Protein AF-A0A3M1G678-F1 (afdb_monomer)

Mean predicted aligned error: 13.83 Å

Structure (mmCIF, N/CA/C/O backbone):
data_AF-A0A3M1G678-F1
#
_entry.id   AF-A0A3M1G678-F1
#
loop_
_atom_site.group_PDB
_atom_site.id
_atom_site.type_symbol
_atom_site.label_atom_id
_atom_site.label_alt_id
_atom_site.label_comp_id
_atom_site.label_asym_id
_atom_site.label_entity_id
_atom_site.label_seq_id
_atom_site.pdbx_PDB_ins_code
_atom_site.Cartn_x
_atom_site.Cartn_y
_atom_site.Cartn_z
_atom_site.occupancy
_atom_site.B_iso_or_equiv
_atom_site.auth_seq_id
_atom_site.auth_comp_id
_atom_site.auth_asym_id
_atom_site.auth_atom_id
_atom_site.pdbx_PDB_model_num
ATOM 1 N N . MET A 1 1 ? 36.963 3.137 -48.731 1.00 57.38 1 MET A N 1
ATOM 2 C CA . MET A 1 1 ? 36.178 2.078 -48.042 1.00 57.38 1 MET A CA 1
ATOM 3 C C . MET A 1 1 ? 35.827 2.382 -46.577 1.00 57.38 1 MET A C 1
ATOM 5 O O . MET A 1 1 ? 34.829 1.850 -46.114 1.00 57.38 1 MET A O 1
ATOM 9 N N . ARG A 1 2 ? 36.553 3.258 -45.856 1.00 65.69 2 ARG A N 1
ATOM 10 C CA . ARG A 1 2 ? 36.304 3.566 -44.427 1.00 65.69 2 ARG A CA 1
ATOM 11 C C . ARG A 1 2 ? 34.932 4.198 -44.124 1.00 65.69 2 ARG A C 1
ATOM 13 O O . ARG A 1 2 ? 34.313 3.831 -43.139 1.00 65.69 2 ARG A O 1
ATOM 20 N N . PHE A 1 3 ? 34.411 5.043 -45.016 1.00 74.75 3 PHE A N 1
ATOM 21 C CA . PHE A 1 3 ? 33.125 5.737 -44.823 1.00 74.75 3 PHE A CA 1
ATOM 22 C C . PHE A 1 3 ? 31.910 4.799 -44.727 1.00 74.75 3 PHE A C 1
ATOM 24 O O . PHE A 1 3 ? 30.991 5.052 -43.955 1.00 74.75 3 PHE A O 1
ATOM 31 N N . LYS A 1 4 ? 31.919 3.687 -45.477 1.00 82.44 4 LYS A N 1
ATOM 32 C CA . LYS A 1 4 ? 30.836 2.690 -45.439 1.00 82.44 4 LYS A CA 1
ATOM 33 C C . LYS A 1 4 ? 30.802 1.953 -44.098 1.00 82.44 4 LYS A C 1
ATOM 35 O O . LYS A 1 4 ? 29.728 1.685 -43.579 1.00 82.44 4 LYS A O 1
ATOM 40 N N . VAL A 1 5 ? 31.976 1.685 -43.523 1.00 84.00 5 VAL A N 1
ATOM 41 C CA . VAL A 1 5 ? 32.113 1.051 -42.203 1.00 84.00 5 VAL A CA 1
ATOM 42 C C . VAL A 1 5 ? 31.650 2.002 -41.100 1.00 84.00 5 VAL A C 1
ATOM 44 O O . VAL A 1 5 ? 30.901 1.592 -40.220 1.00 84.00 5 VAL A O 1
ATOM 47 N N . THR A 1 6 ? 32.020 3.285 -41.177 1.00 87.50 6 THR A N 1
ATOM 48 C CA . THR A 1 6 ? 31.560 4.299 -40.217 1.00 87.50 6 THR A CA 1
ATOM 49 C C . THR A 1 6 ? 30.045 4.491 -40.280 1.00 87.50 6 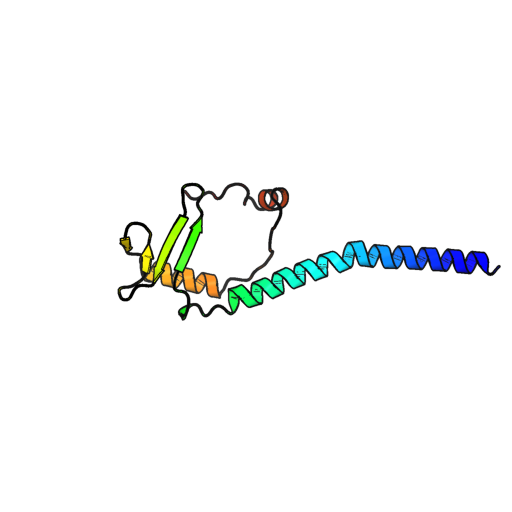THR A C 1
ATOM 51 O O . THR A 1 6 ? 29.402 4.524 -39.237 1.00 87.50 6 THR A O 1
ATOM 54 N N . ALA A 1 7 ? 29.458 4.546 -41.481 1.00 89.94 7 ALA A N 1
ATOM 55 C CA . ALA A 1 7 ? 28.009 4.654 -41.656 1.00 89.94 7 ALA A CA 1
ATOM 56 C C . ALA A 1 7 ? 27.260 3.422 -41.117 1.00 89.94 7 ALA A C 1
ATOM 58 O O . ALA A 1 7 ? 26.235 3.567 -40.453 1.00 89.94 7 ALA A O 1
ATOM 59 N N . LEU A 1 8 ? 27.797 2.217 -41.344 1.00 91.44 8 LEU A N 1
ATOM 60 C CA . LEU A 1 8 ? 27.232 0.977 -40.811 1.00 91.44 8 LEU A CA 1
ATOM 61 C C . LEU A 1 8 ? 27.262 0.958 -39.274 1.00 91.44 8 LEU A C 1
ATOM 63 O O . LEU A 1 8 ? 26.261 0.627 -38.646 1.00 91.44 8 LEU A O 1
ATOM 67 N N . LEU A 1 9 ? 28.379 1.365 -38.664 1.00 88.94 9 LEU A N 1
ATOM 68 C CA . LEU A 1 9 ? 28.509 1.450 -37.205 1.00 88.94 9 LEU A CA 1
ATOM 69 C C . LEU A 1 9 ? 27.542 2.466 -36.591 1.00 88.94 9 LEU A C 1
ATOM 71 O O . LEU A 1 9 ? 26.936 2.184 -35.561 1.00 88.94 9 LEU A O 1
ATOM 75 N N . LEU A 1 10 ? 27.361 3.620 -37.236 1.00 90.50 10 LEU A N 1
ATOM 76 C CA . LEU A 1 10 ? 26.429 4.652 -36.780 1.00 90.50 10 LEU A CA 1
ATOM 77 C C . LEU A 1 10 ? 24.981 4.140 -36.801 1.00 90.50 10 LEU A C 1
ATOM 79 O O . LEU A 1 10 ? 24.220 4.372 -35.863 1.00 90.50 10 LEU A O 1
ATOM 83 N N . LEU A 1 11 ? 24.622 3.374 -37.832 1.00 91.94 11 LEU A N 1
ATOM 84 C CA . LEU A 1 11 ? 23.301 2.767 -37.961 1.00 91.94 11 LEU A CA 1
ATOM 85 C C . LEU A 1 11 ? 23.061 1.681 -36.899 1.00 91.94 11 LEU A C 1
ATOM 87 O O . LEU A 1 11 ? 21.998 1.649 -36.282 1.00 91.94 11 LEU A O 1
ATOM 91 N N . VAL A 1 12 ? 24.064 0.845 -36.612 1.00 92.69 12 VAL A N 1
ATOM 92 C CA . VAL A 1 12 ? 23.994 -0.148 -35.524 1.00 92.69 12 VAL A CA 1
ATOM 93 C C . VAL A 1 12 ? 23.871 0.530 -34.156 1.00 92.69 12 VAL A C 1
ATOM 95 O O . VAL A 1 12 ? 23.067 0.090 -33.333 1.00 92.69 12 VAL A O 1
ATOM 98 N N . ALA A 1 13 ? 24.607 1.620 -33.920 1.00 90.62 13 ALA A N 1
ATOM 99 C CA . ALA A 1 13 ? 24.534 2.392 -32.679 1.00 90.62 13 ALA A CA 1
ATOM 100 C C . ALA A 1 13 ? 23.153 3.044 -32.480 1.00 90.62 13 ALA A C 1
ATOM 102 O O . ALA A 1 13 ? 22.606 3.014 -31.379 1.00 90.62 13 ALA A O 1
ATOM 103 N N . LEU A 1 14 ? 22.551 3.576 -33.548 1.00 91.94 14 LEU A N 1
ATOM 104 C CA . LEU A 1 14 ? 21.196 4.133 -33.508 1.00 91.94 14 LEU A CA 1
ATOM 105 C C . LEU A 1 14 ? 20.134 3.059 -33.254 1.00 91.94 14 LEU A C 1
ATOM 107 O O . LEU A 1 14 ? 19.232 3.279 -32.450 1.00 91.94 14 LEU A O 1
ATOM 111 N N . LEU A 1 15 ? 20.249 1.887 -33.885 1.00 89.81 15 LEU A N 1
ATOM 112 C CA . LEU A 1 15 ? 19.317 0.777 -33.665 1.00 89.81 15 LEU A CA 1
ATOM 113 C C . LEU A 1 15 ? 19.404 0.232 -32.236 1.00 89.81 15 LEU A C 1
ATOM 115 O O . LEU A 1 15 ? 18.379 0.037 -31.587 1.00 89.81 15 LEU A O 1
ATOM 119 N N . THR A 1 16 ? 20.615 0.025 -31.716 1.00 85.06 16 THR A N 1
ATOM 120 C CA . THR A 1 16 ? 20.811 -0.455 -30.338 1.00 85.06 16 THR A CA 1
ATOM 121 C C . THR A 1 16 ? 20.391 0.584 -29.301 1.00 85.06 16 THR A C 1
ATOM 123 O O . THR A 1 16 ? 19.689 0.239 -28.351 1.00 85.06 16 THR A O 1
ATOM 126 N N . GLY A 1 17 ? 20.734 1.859 -29.506 1.00 85.44 17 GLY A N 1
ATOM 127 C CA . GLY A 1 17 ? 20.282 2.959 -28.653 1.00 85.44 17 GLY A CA 1
ATOM 128 C C . GLY A 1 17 ? 18.761 3.133 -28.670 1.00 85.44 17 GLY A C 1
ATOM 129 O O . GLY A 1 17 ? 18.145 3.282 -27.615 1.00 85.44 17 GLY A O 1
ATOM 130 N N . GLY A 1 18 ? 18.142 3.037 -29.850 1.00 84.94 18 GLY A N 1
ATOM 131 C CA . GLY A 1 18 ? 16.691 3.092 -30.019 1.00 84.94 18 GLY A CA 1
ATOM 132 C C . GLY A 1 18 ? 15.981 1.942 -29.306 1.00 84.94 18 GLY A C 1
ATOM 133 O O . GLY A 1 18 ? 15.067 2.182 -28.520 1.00 84.94 18 GLY A O 1
ATOM 134 N N . LEU A 1 19 ? 16.437 0.701 -29.499 1.00 84.88 19 LEU A N 1
ATOM 135 C CA . LEU A 1 19 ? 15.879 -0.464 -28.804 1.00 84.88 19 LEU A CA 1
ATOM 136 C C . LEU A 1 19 ? 16.019 -0.345 -27.281 1.00 84.88 19 LEU A C 1
ATOM 138 O O . LEU A 1 19 ? 15.060 -0.602 -26.553 1.00 84.88 19 LEU A O 1
ATOM 142 N N . TYR A 1 20 ? 17.176 0.102 -26.791 1.00 82.25 20 TYR A N 1
ATOM 143 C CA . TYR A 1 20 ? 17.393 0.325 -25.363 1.00 82.25 20 TYR A CA 1
ATOM 144 C C . TYR A 1 20 ? 16.423 1.370 -24.792 1.00 82.25 20 TYR A C 1
ATOM 146 O O . TYR A 1 20 ? 15.794 1.147 -23.753 1.00 82.25 20 TYR A O 1
ATOM 154 N N . PHE A 1 21 ? 16.258 2.498 -25.485 1.00 81.44 21 PHE A N 1
ATOM 155 C CA . PHE A 1 21 ? 15.415 3.588 -25.011 1.00 81.44 21 PHE A CA 1
ATOM 156 C C . PHE A 1 21 ? 13.921 3.239 -25.046 1.00 81.44 21 PHE A C 1
ATOM 158 O O . PHE A 1 21 ? 13.214 3.522 -24.081 1.00 81.44 21 PHE A O 1
ATOM 165 N N . PHE A 1 22 ? 13.443 2.600 -26.118 1.00 76.69 22 PHE A N 1
ATOM 166 C CA . PHE A 1 22 ? 12.019 2.293 -26.283 1.00 76.69 22 PHE A CA 1
ATOM 167 C C . PHE A 1 22 ? 11.552 1.061 -25.503 1.00 76.69 22 PHE A C 1
ATOM 169 O O . PHE A 1 22 ? 10.408 1.047 -25.060 1.00 76.69 22 PHE A O 1
ATOM 176 N N . TYR A 1 23 ? 12.399 0.044 -25.309 1.00 73.69 23 TYR A N 1
ATOM 177 C CA . TYR A 1 23 ? 11.972 -1.208 -24.666 1.00 73.69 23 TYR A CA 1
ATOM 178 C C . TYR A 1 23 ? 12.509 -1.387 -23.245 1.00 73.69 23 TYR A C 1
ATOM 180 O O . TYR A 1 23 ? 11.776 -1.834 -22.363 1.00 73.69 23 TYR A O 1
ATOM 188 N N . ILE A 1 24 ? 13.771 -1.036 -22.983 1.00 70.81 24 ILE A N 1
ATOM 189 C CA . ILE A 1 24 ? 14.405 -1.345 -21.692 1.00 70.81 24 ILE A CA 1
ATOM 190 C C . ILE A 1 24 ? 14.083 -0.267 -20.652 1.00 70.81 24 ILE A C 1
ATOM 192 O O . ILE A 1 24 ? 13.628 -0.602 -19.555 1.00 70.81 24 ILE A O 1
ATOM 196 N N . LYS A 1 25 ? 14.248 1.017 -20.998 1.00 72.75 25 LYS A N 1
ATOM 197 C CA . LYS A 1 25 ? 14.007 2.148 -20.084 1.00 72.75 25 LYS A CA 1
ATOM 198 C C . LYS A 1 25 ? 12.604 2.158 -19.437 1.00 72.75 25 LYS A C 1
ATOM 200 O O . LYS A 1 25 ? 12.557 2.233 -18.207 1.00 72.75 25 LYS A O 1
ATOM 205 N N . PRO A 1 26 ? 11.479 2.027 -20.176 1.00 62.22 26 PRO A N 1
ATOM 206 C CA . PRO A 1 26 ? 10.152 2.054 -19.551 1.00 62.22 26 PRO A CA 1
ATOM 207 C C . PRO A 1 26 ? 9.924 0.880 -18.587 1.00 62.22 26 PRO A C 1
ATOM 209 O O . PRO A 1 26 ? 9.313 1.064 -17.535 1.00 62.22 26 PRO A O 1
ATOM 212 N N . SER A 1 27 ? 10.488 -0.301 -18.872 1.00 62.59 27 SER A N 1
ATOM 213 C CA . SER A 1 27 ? 10.376 -1.464 -17.978 1.00 62.59 27 SER A CA 1
ATOM 214 C C . SER A 1 27 ? 11.129 -1.279 -16.652 1.00 62.59 27 SER A C 1
ATOM 216 O O . SER A 1 27 ? 10.708 -1.794 -15.616 1.00 62.59 27 SER A O 1
ATOM 218 N N . ILE A 1 28 ? 12.241 -0.532 -16.664 1.00 68.25 28 ILE A N 1
ATOM 219 C CA . ILE A 1 28 ? 13.036 -0.241 -15.464 1.00 68.25 28 ILE A CA 1
ATOM 220 C C . ILE A 1 28 ? 12.325 0.797 -14.597 1.00 68.25 28 ILE A C 1
ATOM 222 O O . ILE A 1 28 ? 12.292 0.646 -13.378 1.00 68.25 28 ILE A O 1
ATOM 226 N N . GLU A 1 29 ? 11.736 1.830 -15.200 1.00 67.06 29 GLU A N 1
ATOM 227 C CA . GLU A 1 29 ? 10.964 2.838 -14.464 1.00 67.06 29 GLU A CA 1
ATOM 228 C C . GLU A 1 29 ? 9.708 2.239 -13.820 1.00 67.06 29 GLU A C 1
ATOM 230 O O . GLU A 1 29 ? 9.408 2.549 -12.668 1.00 67.06 29 GLU A O 1
ATOM 235 N N . GLU A 1 30 ? 9.005 1.335 -14.510 1.00 66.00 30 GLU A N 1
ATOM 236 C CA . GLU A 1 30 ? 7.857 0.625 -13.937 1.00 66.00 30 GLU A CA 1
ATOM 237 C C . GLU A 1 30 ? 8.276 -0.258 -12.753 1.00 66.00 30 GLU A C 1
ATOM 239 O O . GLU A 1 30 ? 7.678 -0.161 -11.681 1.00 66.00 30 GLU A O 1
ATOM 244 N N . LYS A 1 31 ? 9.365 -1.029 -12.892 1.00 67.31 31 LYS A N 1
ATOM 245 C CA . LYS A 1 31 ? 9.930 -1.823 -11.788 1.00 67.31 31 LYS A CA 1
ATOM 246 C C . LYS A 1 31 ? 10.358 -0.956 -10.608 1.00 67.31 31 LYS A C 1
ATOM 248 O O . LYS A 1 31 ? 10.050 -1.306 -9.476 1.00 67.31 31 LYS A O 1
ATOM 253 N N . ARG A 1 32 ? 11.005 0.188 -10.854 1.00 70.81 32 ARG A N 1
ATOM 254 C CA . ARG A 1 32 ? 11.393 1.132 -9.793 1.00 70.81 32 ARG A CA 1
ATOM 255 C C . ARG A 1 32 ? 10.182 1.716 -9.077 1.00 70.81 32 ARG A C 1
ATOM 257 O O . ARG A 1 32 ? 10.187 1.753 -7.855 1.00 70.81 32 ARG A O 1
ATOM 264 N N . ARG A 1 33 ? 9.128 2.115 -9.800 1.00 68.00 33 ARG A N 1
ATOM 265 C CA . ARG A 1 33 ? 7.889 2.617 -9.179 1.00 68.00 33 ARG A CA 1
ATOM 266 C C . ARG A 1 33 ? 7.196 1.552 -8.338 1.00 68.00 33 ARG A C 1
ATOM 268 O O . ARG A 1 33 ? 6.723 1.861 -7.248 1.00 68.00 33 ARG A O 1
ATOM 275 N N .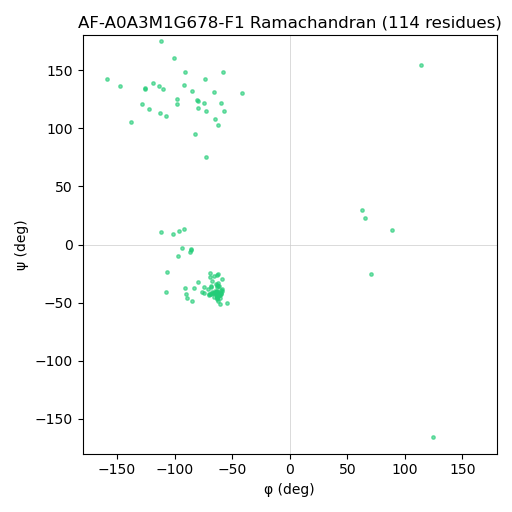 VAL A 1 34 ? 7.145 0.314 -8.830 1.00 66.62 34 VAL A N 1
ATOM 276 C CA . VAL A 1 34 ? 6.604 -0.819 -8.071 1.00 66.62 34 VAL A CA 1
ATOM 277 C C . VAL A 1 34 ? 7.451 -1.066 -6.827 1.00 66.62 34 VAL A C 1
ATOM 279 O O . VAL A 1 34 ? 6.893 -1.134 -5.744 1.00 66.62 34 VAL A O 1
ATOM 282 N N . GLU A 1 35 ? 8.777 -1.100 -6.945 1.00 69.50 35 GLU A N 1
ATOM 283 C CA . GLU A 1 35 ? 9.688 -1.359 -5.827 1.00 69.50 35 GLU A CA 1
ATOM 284 C C . GLU A 1 35 ? 9.677 -0.232 -4.776 1.00 69.50 35 GLU A C 1
ATOM 286 O O . GLU A 1 35 ? 9.657 -0.496 -3.575 1.00 69.50 35 GLU A O 1
ATOM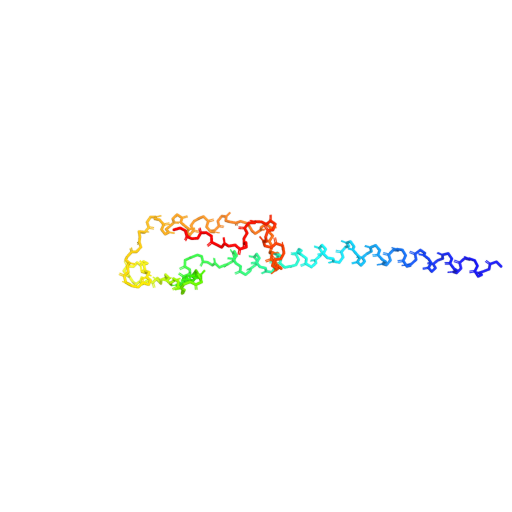 291 N N . GLU A 1 36 ? 9.654 1.036 -5.194 1.00 67.25 36 GLU A N 1
ATOM 292 C CA . GLU A 1 36 ? 9.528 2.188 -4.293 1.00 67.25 36 GLU A CA 1
ATOM 293 C C . GLU A 1 36 ? 8.189 2.185 -3.557 1.00 67.25 36 GLU A C 1
ATOM 295 O O . GLU A 1 36 ? 8.137 2.436 -2.351 1.00 67.25 36 GLU A O 1
ATOM 300 N N . PHE A 1 37 ? 7.097 1.880 -4.259 1.00 63.97 37 PHE A N 1
ATOM 301 C CA . PHE A 1 37 ? 5.783 1.797 -3.636 1.00 63.97 37 PHE A CA 1
ATOM 302 C C . PHE A 1 37 ? 5.670 0.561 -2.740 1.00 63.97 37 PHE A C 1
ATOM 304 O O . PHE A 1 37 ? 5.122 0.657 -1.648 1.00 63.97 37 PHE A O 1
ATOM 311 N N . GLU A 1 38 ? 6.245 -0.574 -3.136 1.00 65.12 38 GLU A N 1
ATOM 312 C CA . GLU A 1 38 ? 6.277 -1.799 -2.340 1.00 65.12 38 GLU A 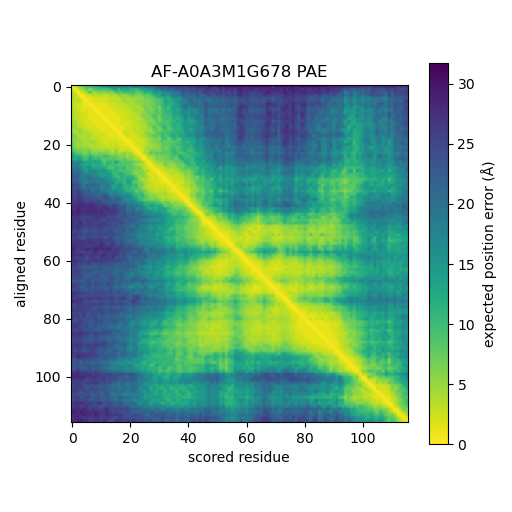CA 1
ATOM 313 C C . GLU A 1 38 ? 7.044 -1.570 -1.028 1.00 65.12 38 GLU A C 1
ATOM 315 O O . GLU A 1 38 ? 6.542 -1.881 0.054 1.00 65.12 38 GLU A O 1
ATOM 320 N N . LYS A 1 39 ? 8.202 -0.896 -1.099 1.00 64.69 39 LYS A N 1
ATOM 321 C CA . LYS A 1 39 ? 8.986 -0.480 0.074 1.00 64.69 39 LYS A CA 1
ATOM 322 C C . LYS A 1 39 ? 8.230 0.481 0.991 1.00 64.69 39 LYS A C 1
ATOM 324 O O . LYS A 1 39 ? 8.424 0.405 2.201 1.00 64.69 39 LYS A O 1
ATOM 329 N N . ARG A 1 40 ? 7.401 1.384 0.455 1.00 62.19 40 ARG A N 1
ATOM 330 C CA . ARG A 1 40 ? 6.635 2.366 1.251 1.00 62.19 40 ARG A CA 1
ATOM 331 C C . ARG A 1 40 ? 5.337 1.800 1.826 1.00 62.19 40 ARG A C 1
ATOM 333 O O . ARG A 1 40 ? 4.978 2.159 2.940 1.00 62.19 40 ARG A O 1
ATOM 340 N N . PHE A 1 41 ? 4.636 0.948 1.083 1.00 61.03 41 PHE A N 1
ATOM 341 C CA . PHE A 1 41 ? 3.299 0.466 1.436 1.00 61.03 41 PHE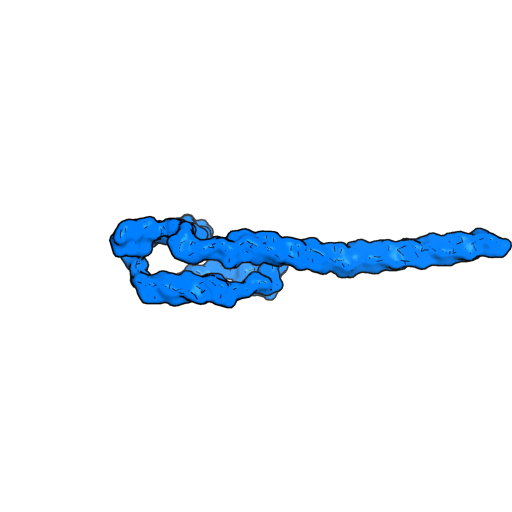 A CA 1
ATOM 342 C C . PHE A 1 41 ? 3.335 -0.827 2.263 1.00 61.03 41 PHE A C 1
ATOM 344 O O . PHE A 1 41 ? 2.558 -0.950 3.202 1.00 61.03 41 PHE A O 1
ATOM 351 N N . PHE A 1 42 ? 4.258 -1.762 1.988 1.00 58.00 42 PHE A N 1
ATOM 352 C CA . PHE A 1 42 ? 4.302 -3.065 2.682 1.00 58.00 42 PHE A CA 1
ATOM 353 C C . PHE A 1 42 ? 5.290 -3.144 3.849 1.00 58.00 42 PHE A C 1
ATOM 355 O O . PHE A 1 42 ? 5.244 -4.103 4.613 1.00 58.00 42 PHE A O 1
ATOM 362 N N . ARG A 1 43 ? 6.160 -2.140 4.037 1.00 55.81 43 ARG A N 1
ATOM 363 C CA . ARG A 1 43 ? 6.898 -1.961 5.306 1.00 55.81 43 ARG A CA 1
ATOM 364 C C . ARG A 1 43 ? 6.119 -1.161 6.347 1.00 55.81 43 ARG A C 1
ATOM 366 O O . ARG A 1 43 ? 6.618 -0.994 7.456 1.00 55.81 43 ARG A O 1
ATOM 373 N N . ALA A 1 44 ? 4.943 -0.635 6.001 1.00 58.34 44 ALA A N 1
ATOM 374 C CA . ALA A 1 44 ? 4.075 -0.021 6.989 1.00 58.34 44 ALA A CA 1
ATOM 375 C C . ALA A 1 44 ? 3.627 -1.119 7.958 1.00 58.34 44 ALA A C 1
ATOM 377 O O . ALA A 1 44 ? 2.864 -2.011 7.586 1.00 58.34 44 ALA A O 1
ATOM 378 N N . ASP A 1 45 ? 4.156 -1.072 9.178 1.00 63.69 45 ASP A N 1
ATOM 379 C CA . ASP A 1 45 ? 3.711 -1.932 10.260 1.00 63.69 45 ASP A CA 1
ATOM 380 C C . ASP A 1 45 ? 2.211 -1.699 10.452 1.00 63.69 45 ASP A C 1
ATOM 382 O O . ASP A 1 45 ? 1.767 -0.589 10.761 1.00 63.69 45 ASP A O 1
ATOM 386 N N . ILE A 1 46 ? 1.420 -2.734 10.187 1.00 65.12 46 ILE A N 1
ATOM 387 C CA . ILE A 1 46 ? -0.039 -2.673 10.252 1.00 65.12 46 ILE A CA 1
ATOM 388 C C . ILE A 1 46 ? -0.500 -2.281 11.651 1.00 65.12 46 ILE A C 1
ATOM 390 O O . ILE A 1 46 ? -1.521 -1.602 11.796 1.00 65.12 46 ILE A O 1
ATOM 394 N N . ASP A 1 47 ? 0.277 -2.643 12.669 1.00 68.25 47 ASP A N 1
ATOM 395 C CA . ASP A 1 47 ? -0.004 -2.280 14.050 1.00 68.25 47 ASP A CA 1
ATOM 396 C C . ASP A 1 47 ? 0.184 -0.774 14.302 1.00 68.25 47 ASP A C 1
ATOM 398 O O . ASP A 1 47 ? -0.496 -0.203 15.166 1.00 68.25 47 ASP A O 1
ATOM 402 N N . GLY A 1 48 ? 1.010 -0.114 13.482 1.00 70.94 48 GLY A N 1
ATOM 403 C CA . GLY A 1 48 ? 1.267 1.326 13.482 1.00 70.94 48 GLY A CA 1
ATOM 404 C C . GLY A 1 48 ? 0.280 2.166 12.665 1.00 70.94 48 GLY A C 1
ATOM 405 O O . GLY A 1 48 ? 0.378 3.394 12.682 1.00 70.94 48 GLY A O 1
ATOM 406 N N . ILE A 1 49 ? -0.685 1.561 11.961 1.00 76.12 49 ILE A N 1
ATOM 407 C CA . ILE A 1 49 ? -1.674 2.339 11.205 1.00 76.12 49 ILE A CA 1
ATOM 408 C C . ILE A 1 49 ? -2.688 2.967 12.170 1.00 76.12 49 ILE A C 1
ATOM 410 O O . ILE A 1 49 ? -3.376 2.270 12.918 1.00 76.12 49 ILE A O 1
ATOM 414 N N . LEU A 1 50 ? -2.786 4.299 12.140 1.00 81.75 50 LEU A N 1
ATOM 415 C CA . LEU A 1 50 ? -3.676 5.084 13.008 1.00 81.75 50 LEU A CA 1
ATOM 416 C C . LEU A 1 50 ? -4.898 5.654 12.277 1.00 81.75 50 LEU A C 1
ATOM 418 O O . LEU A 1 50 ? -5.912 5.935 12.915 1.00 81.75 50 LEU A O 1
ATOM 422 N N . LEU A 1 51 ? -4.811 5.831 10.957 1.00 82.12 51 LEU A N 1
ATOM 423 C CA . LEU A 1 51 ? -5.835 6.492 10.152 1.00 82.12 51 LEU A CA 1
ATOM 424 C C . LEU A 1 51 ? -5.900 5.895 8.742 1.00 82.12 51 LEU A C 1
ATOM 426 O O . LEU A 1 51 ? -4.876 5.730 8.081 1.00 82.12 51 LEU A O 1
ATOM 430 N N . PHE A 1 52 ? -7.120 5.676 8.258 1.00 81.19 52 PHE A N 1
ATOM 431 C CA . PHE A 1 52 ? -7.424 5.420 6.854 1.00 81.19 52 PHE A CA 1
ATOM 432 C C . PHE A 1 52 ? -8.335 6.508 6.315 1.00 81.19 52 PHE A C 1
ATOM 434 O O . PHE A 1 52 ? -9.289 6.896 6.982 1.00 81.19 52 PHE A O 1
ATOM 441 N N . LYS A 1 53 ? -8.078 6.954 5.087 1.00 81.56 53 LYS A N 1
ATOM 442 C CA . LYS A 1 53 ? -8.933 7.904 4.379 1.00 81.56 53 LYS A CA 1
ATOM 443 C C . LYS A 1 53 ? -9.262 7.356 3.000 1.00 81.56 53 LYS A C 1
ATOM 445 O O . LYS A 1 53 ? -8.364 7.087 2.208 1.00 81.56 53 LYS A O 1
ATOM 450 N N . VAL A 1 54 ? -10.548 7.178 2.727 1.00 79.31 54 VAL A N 1
ATOM 451 C CA . VAL A 1 54 ? -11.066 6.716 1.439 1.00 79.31 54 VAL A CA 1
ATOM 452 C C . VAL A 1 54 ? -11.845 7.854 0.808 1.00 79.31 54 VAL A C 1
ATOM 454 O O . VAL A 1 54 ? -12.900 8.240 1.308 1.00 79.31 54 VAL A O 1
ATOM 457 N N . ASP A 1 55 ? -11.340 8.390 -0.296 1.00 77.12 55 ASP A N 1
ATOM 458 C CA . ASP A 1 55 ? -12.074 9.381 -1.074 1.00 77.12 55 ASP A CA 1
ATOM 459 C C . ASP A 1 55 ? -13.113 8.689 -1.968 1.00 77.12 55 ASP A C 1
ATOM 461 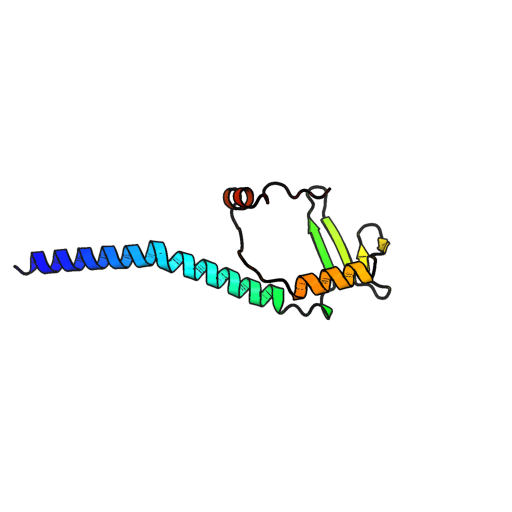O O . ASP A 1 55 ? -12.786 7.795 -2.749 1.00 77.12 55 ASP A O 1
ATOM 465 N N . ARG A 1 56 ? -14.385 9.079 -1.827 1.00 73.44 56 ARG A N 1
ATOM 466 C CA . ARG A 1 56 ? -15.514 8.525 -2.592 1.00 73.44 56 ARG A CA 1
ATOM 467 C C . ARG A 1 56 ? -16.119 9.528 -3.576 1.00 73.44 56 ARG A C 1
ATOM 469 O O . ARG A 1 56 ? -17.230 9.302 -4.054 1.00 73.44 56 ARG A O 1
ATOM 476 N N . GLY A 1 57 ? -15.480 10.676 -3.814 1.00 68.31 57 GLY A N 1
ATOM 477 C CA . GLY A 1 57 ? -16.009 11.765 -4.650 1.00 68.31 57 GLY A CA 1
ATOM 478 C C . GLY A 1 57 ? -17.191 12.536 -4.036 1.00 68.31 57 GLY A C 1
ATOM 479 O O . GLY A 1 57 ? -17.368 13.712 -4.326 1.00 68.31 57 GLY A O 1
ATOM 480 N N . ARG A 1 58 ? -17.966 11.916 -3.131 1.00 71.38 58 ARG A N 1
ATOM 481 C CA . ARG A 1 58 ? -18.990 12.551 -2.271 1.00 71.38 58 ARG A CA 1
ATOM 482 C C . ARG A 1 58 ? -18.442 13.004 -0.908 1.00 71.38 58 ARG A C 1
ATOM 484 O O . ARG A 1 58 ? -19.214 13.291 0.001 1.00 71.38 58 ARG A O 1
ATOM 491 N N . GLY A 1 59 ? -17.118 13.032 -0.764 1.00 69.06 59 GLY A N 1
ATOM 492 C CA . GLY A 1 59 ? -16.411 13.339 0.476 1.00 69.06 59 GLY A CA 1
ATOM 493 C C . GLY A 1 59 ? -15.635 12.136 1.025 1.00 69.06 59 GLY A C 1
ATOM 494 O O . GLY A 1 59 ? -15.974 10.980 0.725 1.00 69.06 59 GLY A O 1
ATOM 495 N N . PRO A 1 60 ? -14.574 12.391 1.806 1.00 77.62 60 PRO A N 1
ATOM 496 C CA . PRO A 1 60 ? -13.751 11.334 2.358 1.00 77.62 60 PRO A CA 1
ATOM 497 C C . PRO A 1 60 ? -14.460 10.597 3.495 1.00 77.62 60 PRO A C 1
ATOM 499 O O . PRO A 1 60 ? -15.133 11.199 4.327 1.00 77.62 60 PRO A O 1
ATOM 502 N N . VAL A 1 61 ? -14.262 9.284 3.548 1.00 81.75 61 VAL A N 1
ATOM 503 C CA . VAL A 1 61 ? -14.528 8.474 4.736 1.00 81.75 61 VAL A CA 1
ATOM 504 C C . VAL A 1 61 ? -13.215 8.276 5.460 1.00 81.75 61 VAL A C 1
ATOM 506 O O . VAL A 1 61 ? -12.250 7.793 4.873 1.00 81.75 61 VAL A O 1
ATOM 509 N N . GLU A 1 62 ? -13.194 8.640 6.730 1.00 86.62 62 GLU A N 1
ATOM 510 C CA . GLU A 1 62 ? -12.044 8.501 7.608 1.00 86.62 62 GLU A CA 1
ATOM 511 C C . GLU A 1 62 ? -12.328 7.421 8.648 1.00 86.62 62 GLU A C 1
ATOM 513 O O . GLU A 1 62 ? -13.413 7.377 9.227 1.00 86.62 62 GLU A O 1
ATOM 518 N N . VAL A 1 63 ? -11.361 6.531 8.861 1.00 86.56 63 VAL A N 1
ATOM 519 C CA . VAL A 1 63 ? -11.399 5.494 9.893 1.00 86.56 63 VAL A CA 1
ATOM 520 C C . VAL A 1 63 ? -10.189 5.680 10.795 1.00 86.56 63 VAL A C 1
ATOM 522 O O . VAL A 1 63 ? -9.056 5.572 10.333 1.00 86.56 63 VAL A O 1
ATOM 525 N N . ILE A 1 64 ? -10.427 5.972 12.070 1.00 88.38 64 ILE A N 1
ATOM 526 C CA . ILE A 1 64 ? -9.415 6.352 13.059 1.00 88.38 64 ILE A CA 1
ATOM 527 C C . ILE A 1 64 ? -9.314 5.259 14.125 1.00 88.38 64 ILE A C 1
ATOM 529 O O . ILE A 1 64 ? -10.327 4.758 14.620 1.00 88.38 64 ILE A O 1
ATOM 533 N N . LYS A 1 65 ? -8.085 4.899 14.502 1.00 85.88 65 LYS A N 1
ATOM 534 C CA . LYS A 1 65 ? -7.808 4.016 15.639 1.00 85.88 65 LYS A CA 1
ATOM 535 C C . LYS A 1 65 ? -7.906 4.824 16.932 1.00 85.88 65 LYS A C 1
ATOM 537 O O . LYS A 1 65 ? -7.137 5.756 17.148 1.00 85.88 65 LYS A O 1
ATOM 542 N N . THR A 1 66 ? -8.847 4.468 17.797 1.00 85.50 66 THR A N 1
ATOM 543 C CA . THR A 1 66 ? -9.017 5.068 19.130 1.00 85.50 66 THR A CA 1
ATOM 544 C C . THR A 1 66 ? -8.671 4.054 20.224 1.00 85.50 66 THR A C 1
ATOM 546 O O . THR A 1 66 ? -8.427 2.881 19.936 1.00 85.50 66 THR A O 1
ATOM 549 N N . LYS A 1 67 ? -8.680 4.481 21.495 1.00 80.62 67 LYS A N 1
ATOM 550 C CA . LYS A 1 67 ? -8.461 3.580 22.644 1.00 80.62 67 LYS A CA 1
ATOM 551 C C . LYS A 1 67 ? -9.548 2.505 22.782 1.00 80.62 67 LYS A C 1
ATOM 553 O O . LYS A 1 67 ? -9.268 1.436 23.307 1.00 80.62 67 LYS A O 1
ATOM 558 N N . GLU A 1 68 ? -10.757 2.776 22.295 1.00 80.50 68 GLU A N 1
ATOM 559 C CA . GLU A 1 68 ? -11.909 1.864 22.368 1.00 80.50 68 GLU A CA 1
ATOM 560 C C . GLU A 1 68 ? -12.063 0.983 21.118 1.00 80.50 68 GLU A C 1
ATOM 562 O O . GLU A 1 68 ? -12.959 0.141 21.054 1.00 80.50 68 GLU A O 1
ATOM 567 N N . GLY A 1 69 ? -11.204 1.174 20.113 1.00 83.12 69 GLY A N 1
ATOM 568 C CA . GLY A 1 69 ? -11.273 0.481 18.830 1.00 83.12 69 GLY A CA 1
ATOM 569 C C . GLY A 1 69 ? -11.334 1.431 17.638 1.00 83.12 69 GLY A C 1
ATOM 570 O O . GLY A 1 69 ? -11.020 2.619 17.731 1.00 83.12 69 GLY A O 1
ATOM 571 N N . TRP A 1 70 ? -11.700 0.889 16.482 1.00 87.25 70 TRP A N 1
ATOM 572 C CA . TRP A 1 70 ? -11.756 1.634 15.228 1.00 87.25 70 TRP A CA 1
ATOM 573 C C . TRP A 1 70 ? -13.090 2.365 15.074 1.00 87.25 70 TRP A C 1
ATOM 575 O O . TRP A 1 70 ? -14.158 1.776 15.255 1.00 87.25 70 TRP A O 1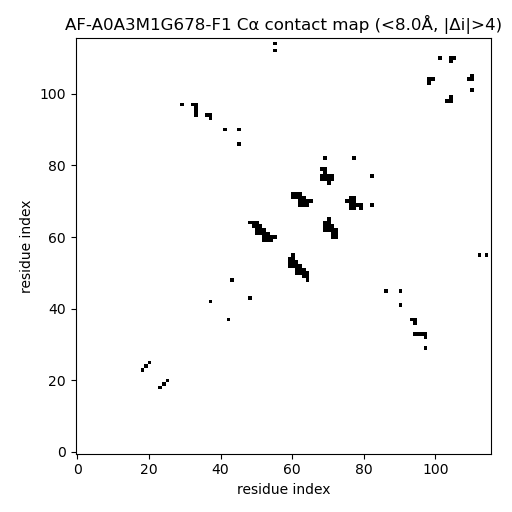
ATOM 585 N N . VAL A 1 71 ? -13.018 3.643 14.709 1.00 88.44 71 VAL A N 1
ATOM 586 C CA . VAL A 1 71 ? -14.179 4.526 14.560 1.00 88.44 71 VAL A CA 1
ATOM 587 C C . VAL A 1 71 ? -14.163 5.154 13.174 1.00 88.44 71 VAL A C 1
ATOM 589 O O . VAL A 1 71 ? -13.125 5.628 12.723 1.00 88.44 71 VAL A O 1
ATOM 592 N N . MET A 1 72 ? -15.308 5.157 12.498 1.00 86.12 72 MET A N 1
ATOM 593 C CA . MET A 1 72 ? -15.482 5.768 11.181 1.00 86.12 72 MET A CA 1
ATOM 594 C C . MET A 1 72 ? -16.149 7.148 11.290 1.00 86.12 72 MET A C 1
ATOM 596 O O . MET A 1 72 ? -16.803 7.453 12.292 1.00 86.12 72 MET A O 1
ATOM 600 N N . THR A 1 73 ? -16.014 7.981 10.253 1.00 80.75 73 THR A N 1
ATOM 601 C CA . THR A 1 73 ? -16.714 9.271 10.119 1.00 80.75 73 THR A CA 1
ATOM 602 C C . THR A 1 73 ? -18.178 9.167 10.560 1.00 80.75 73 THR A C 1
ATOM 604 O O . THR A 1 73 ? -18.899 8.269 10.127 1.00 80.75 73 THR A O 1
ATOM 607 N N . GLY A 1 74 ? -18.612 10.090 11.423 1.00 76.12 74 GLY A N 1
ATOM 608 C CA . GLY A 1 74 ? -19.934 10.039 12.061 1.00 76.12 74 GLY A CA 1
ATOM 609 C C . GLY A 1 74 ? -19.977 9.250 13.375 1.00 76.12 74 GLY A C 1
ATOM 610 O O . GLY A 1 74 ? -21.062 8.963 13.865 1.00 76.12 74 GLY A O 1
ATOM 611 N N . ASN A 1 75 ? -18.815 8.917 13.951 1.00 72.81 75 ASN A N 1
ATOM 612 C CA . ASN A 1 75 ? -18.670 8.190 15.219 1.00 72.81 75 ASN A CA 1
ATOM 613 C C . ASN A 1 75 ? -19.262 6.766 15.195 1.00 72.81 75 ASN A C 1
ATOM 615 O O . ASN A 1 75 ? -19.720 6.236 16.207 1.00 72.81 75 ASN A O 1
ATOM 619 N N . LEU A 1 76 ? -19.260 6.140 14.016 1.00 81.06 76 LEU A N 1
ATOM 620 C CA . LEU A 1 76 ? -19.738 4.774 13.834 1.00 81.06 76 LEU A CA 1
ATOM 621 C C . LEU A 1 76 ? -18.648 3.791 14.267 1.00 81.06 76 LEU A C 1
ATOM 623 O O . LEU A 1 76 ? -17.529 3.831 13.747 1.00 81.06 76 LEU A O 1
ATOM 627 N N . LYS A 1 77 ? -18.974 2.893 15.202 1.00 82.94 77 LYS A N 1
ATOM 628 C CA . LYS A 1 77 ? -18.068 1.808 15.599 1.00 82.94 77 LYS A CA 1
ATOM 629 C C . LYS A 1 77 ? -17.880 0.846 14.432 1.00 82.94 77 LYS A C 1
ATOM 631 O O . LYS A 1 77 ? -18.849 0.404 13.818 1.00 82.94 77 LYS A O 1
ATOM 636 N N . VAL A 1 78 ? -16.628 0.516 14.142 1.00 84.38 78 VAL A N 1
ATOM 637 C CA . VAL A 1 78 ? -16.284 -0.475 13.125 1.00 84.38 78 VAL A CA 1
ATOM 638 C C . VAL A 1 78 ? -16.171 -1.844 13.782 1.00 84.38 78 VAL A C 1
ATOM 640 O O . VAL A 1 78 ? -15.578 -1.974 14.853 1.00 84.38 78 VAL A O 1
ATOM 643 N N . ASP A 1 79 ? -16.709 -2.870 13.123 1.00 86.12 79 ASP A N 1
ATOM 644 C CA . ASP A 1 79 ? -16.573 -4.248 13.583 1.00 86.12 79 ASP A CA 1
ATOM 645 C C . ASP A 1 79 ? -15.080 -4.650 13.659 1.00 86.12 79 ASP A C 1
ATOM 647 O O . ASP A 1 79 ? -14.367 -4.598 12.643 1.00 86.12 79 ASP A O 1
ATOM 651 N N . PRO A 1 80 ? -14.577 -5.057 14.840 1.00 83.62 80 PRO A N 1
ATOM 652 C CA . PRO A 1 80 ? -13.169 -5.402 15.016 1.00 83.62 80 PRO A CA 1
ATOM 653 C C . PRO A 1 80 ? -12.720 -6.593 14.162 1.00 83.62 80 PRO A C 1
ATOM 655 O O . PRO A 1 80 ? -11.572 -6.632 13.715 1.00 83.62 80 PRO A O 1
ATOM 658 N N . GLY A 1 81 ? -13.606 -7.562 13.916 1.00 85.31 81 GLY A N 1
ATOM 659 C CA . GLY A 1 81 ? -13.332 -8.734 13.090 1.00 85.31 81 GLY A CA 1
ATOM 660 C C . GLY A 1 81 ? -13.191 -8.370 11.615 1.00 85.31 81 GLY A C 1
ATOM 661 O O . GLY A 1 81 ? -12.241 -8.807 10.959 1.00 85.31 81 GLY A O 1
ATOM 662 N N . VAL A 1 82 ? -14.078 -7.511 11.106 1.00 85.38 82 VAL A N 1
ATOM 663 C CA . VAL A 1 82 ? -14.008 -6.974 9.739 1.00 85.38 82 VAL A CA 1
ATOM 664 C C . VAL A 1 82 ? -12.739 -6.152 9.554 1.00 85.38 82 VAL A C 1
ATOM 666 O O . VAL A 1 82 ? -12.022 -6.363 8.577 1.00 85.38 82 VAL A O 1
ATOM 669 N N . MET A 1 83 ? -12.405 -5.279 10.508 1.00 84.69 83 MET A N 1
ATOM 670 C CA . MET A 1 83 ? -11.178 -4.485 10.443 1.00 84.69 83 MET A CA 1
ATOM 671 C C . MET A 1 83 ? -9.929 -5.370 10.484 1.00 84.69 83 MET A C 1
ATOM 673 O O . MET A 1 83 ? -9.039 -5.225 9.651 1.00 84.69 83 MET A O 1
ATOM 677 N N . LYS A 1 84 ? -9.872 -6.361 11.380 1.00 83.69 84 LYS A N 1
ATOM 678 C CA . LYS A 1 84 ? -8.754 -7.316 11.435 1.00 83.69 84 LYS A CA 1
ATOM 679 C C . LYS A 1 84 ? -8.609 -8.092 10.124 1.00 83.69 84 LYS A C 1
ATOM 681 O O . LYS A 1 84 ? -7.498 -8.273 9.625 1.00 83.69 84 LYS A O 1
ATOM 686 N N . LYS A 1 85 ? -9.721 -8.526 9.526 1.00 84.75 85 LYS A N 1
ATOM 687 C CA . LYS A 1 85 ? -9.716 -9.205 8.225 1.00 84.75 85 LYS A CA 1
ATOM 688 C C . LYS A 1 85 ? -9.243 -8.274 7.105 1.00 84.75 85 LYS A C 1
ATOM 690 O O . LYS A 1 85 ? -8.426 -8.687 6.286 1.00 84.75 85 LYS A O 1
ATOM 695 N N . PHE A 1 86 ? -9.685 -7.021 7.102 1.00 83.19 86 PHE A N 1
ATOM 696 C CA . PHE A 1 86 ? -9.247 -6.000 6.151 1.00 83.19 86 PHE A CA 1
ATOM 697 C C . PHE A 1 86 ? -7.736 -5.747 6.244 1.00 83.19 86 PHE A C 1
ATOM 699 O O . PHE A 1 86 ? -7.028 -5.891 5.249 1.00 83.19 86 PHE A O 1
ATOM 706 N N . LEU A 1 87 ? -7.222 -5.493 7.449 1.00 80.88 87 LEU A N 1
ATOM 707 C CA . LEU A 1 87 ? -5.794 -5.288 7.705 1.00 80.88 87 LEU A CA 1
ATOM 708 C C . LEU A 1 87 ? -4.955 -6.522 7.343 1.00 80.88 87 LEU A C 1
ATOM 710 O O . LEU A 1 87 ? -3.927 -6.410 6.678 1.00 80.88 87 LEU A O 1
ATOM 714 N N . SER A 1 88 ? -5.414 -7.722 7.710 1.00 80.38 88 SER A N 1
ATOM 715 C CA . SER A 1 88 ? -4.726 -8.970 7.342 1.00 80.38 88 SER A CA 1
ATOM 716 C C . SER A 1 88 ? -4.732 -9.250 5.832 1.00 80.38 88 SER A C 1
ATOM 718 O O . SER A 1 88 ? -3.840 -9.919 5.317 1.00 80.38 88 SER A O 1
ATOM 720 N N . THR A 1 89 ? -5.729 -8.742 5.105 1.00 80.25 89 THR A N 1
ATOM 721 C CA . THR A 1 89 ? -5.774 -8.822 3.639 1.00 80.25 89 THR A CA 1
ATOM 722 C C . THR A 1 89 ? -4.813 -7.813 3.018 1.00 80.25 89 THR A C 1
ATOM 724 O O . THR A 1 89 ? -4.100 -8.154 2.080 1.00 80.25 89 THR A O 1
ATOM 727 N N . LEU A 1 90 ? -4.739 -6.601 3.574 1.00 76.69 90 LEU A N 1
ATOM 728 C CA . LEU A 1 90 ? -3.788 -5.579 3.143 1.00 76.69 90 LEU A CA 1
ATOM 729 C C . LEU A 1 90 ? -2.329 -6.014 3.343 1.00 76.69 90 LEU A C 1
ATOM 731 O O . LEU A 1 90 ? -1.535 -5.819 2.428 1.00 76.69 90 LEU A O 1
ATOM 735 N N . SER A 1 91 ? -1.985 -6.666 4.465 1.00 73.25 91 SER A N 1
ATOM 736 C CA . SER A 1 91 ? -0.620 -7.210 4.689 1.00 73.25 91 SER A CA 1
ATOM 737 C C . SER A 1 91 ? -0.206 -8.211 3.634 1.00 7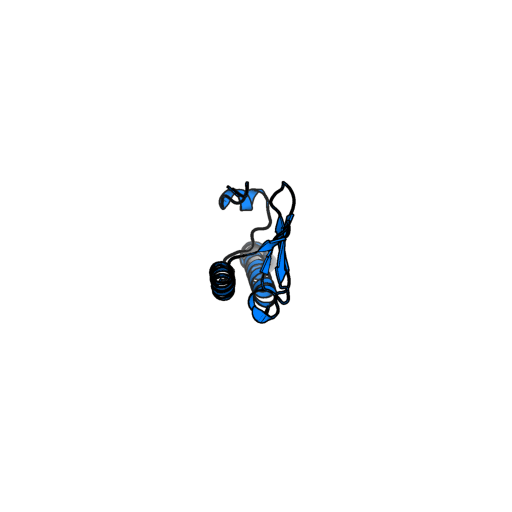3.25 91 SER A C 1
ATOM 739 O O . SER A 1 91 ? 0.961 -8.290 3.272 1.00 73.25 91 SER A O 1
ATOM 741 N N . LYS A 1 92 ? -1.159 -9.038 3.207 1.00 74.50 92 LYS A N 1
ATOM 742 C CA . LYS A 1 92 ? -0.927 -10.109 2.238 1.00 74.50 92 LYS A CA 1
ATOM 743 C C . LYS A 1 92 ? -1.047 -9.622 0.799 1.00 74.50 92 LYS A C 1
ATOM 745 O O . LYS A 1 92 ? -0.800 -10.400 -0.121 1.00 74.50 92 LYS A O 1
ATOM 750 N N . GLY A 1 93 ? -1.459 -8.371 0.600 1.00 68.12 93 GLY A N 1
ATOM 751 C CA . GLY A 1 93 ? -1.504 -7.755 -0.711 1.00 68.12 93 GLY A CA 1
ATOM 752 C C . GLY A 1 93 ? -0.117 -7.765 -1.346 1.00 68.12 93 GLY A C 1
ATOM 753 O O . GLY A 1 93 ? 0.899 -7.691 -0.665 1.00 68.12 93 GLY A O 1
ATOM 754 N N . ARG A 1 94 ? -0.070 -7.854 -2.671 1.00 65.19 94 ARG A N 1
ATOM 755 C CA . ARG A 1 94 ? 1.140 -7.589 -3.448 1.00 65.19 94 ARG A CA 1
ATOM 756 C C . ARG A 1 94 ? 0.787 -6.538 -4.481 1.00 65.19 94 ARG A C 1
ATOM 758 O O . ARG A 1 94 ? -0.259 -6.630 -5.124 1.00 65.19 94 ARG A O 1
ATOM 765 N N . LEU A 1 95 ? 1.642 -5.536 -4.636 1.00 67.19 95 LEU A N 1
ATOM 766 C CA . LEU A 1 95 ? 1.475 -4.554 -5.696 1.00 67.19 95 LEU A CA 1
ATOM 767 C C . LEU A 1 95 ? 1.822 -5.211 -7.032 1.00 67.19 95 LEU A C 1
ATOM 769 O O . LEU A 1 95 ? 2.958 -5.612 -7.256 1.00 67.19 95 LEU A O 1
ATOM 773 N N . ILE A 1 96 ? 0.828 -5.334 -7.908 1.00 67.19 96 ILE A N 1
ATOM 774 C CA . ILE A 1 96 ? 1.019 -5.919 -9.241 1.00 67.19 96 ILE A CA 1
ATOM 775 C C . ILE A 1 96 ? 1.392 -4.826 -10.249 1.00 67.19 96 ILE A C 1
ATOM 777 O O . ILE A 1 96 ? 2.279 -5.030 -11.071 1.00 67.19 96 ILE A O 1
ATOM 781 N N . LYS A 1 97 ? 0.728 -3.663 -10.185 1.00 64.25 97 LYS A N 1
ATOM 782 C CA . LYS A 1 97 ? 0.961 -2.538 -11.097 1.00 64.25 97 LYS A CA 1
ATOM 783 C C . LYS A 1 97 ? 0.474 -1.219 -10.492 1.00 64.25 97 LYS A C 1
ATOM 785 O O . LYS A 1 97 ? -0.573 -1.185 -9.846 1.00 64.25 97 LYS A O 1
ATOM 790 N N . VAL A 1 98 ? 1.208 -0.132 -10.733 1.00 67.38 98 VAL A N 1
ATOM 791 C CA . VAL A 1 98 ? 0.770 1.244 -10.441 1.00 67.38 98 VAL A CA 1
ATOM 792 C C . VAL A 1 98 ? 0.235 1.856 -11.732 1.00 67.38 98 VAL A C 1
ATOM 794 O O . VAL A 1 98 ? 0.968 1.939 -12.712 1.00 67.38 98 VAL A O 1
ATOM 797 N N . VAL A 1 99 ? -1.031 2.276 -11.741 1.00 68.75 99 VAL A N 1
ATOM 798 C CA . VAL A 1 99 ? -1.704 2.821 -12.932 1.00 68.75 99 VAL A CA 1
ATOM 799 C C . VAL A 1 99 ? -1.888 4.331 -12.758 1.00 68.75 99 VAL A C 1
ATOM 801 O O . VAL A 1 99 ? -2.644 4.773 -11.890 1.00 68.75 99 VAL A O 1
ATOM 804 N N . GLY A 1 100 ? -1.161 5.125 -13.547 1.00 59.25 100 GLY A N 1
ATOM 805 C CA . GLY A 1 100 ? -1.118 6.588 -13.417 1.00 59.25 100 GLY A CA 1
ATOM 806 C C . GLY A 1 100 ? -2.198 7.308 -14.225 1.00 59.25 100 GLY A C 1
ATOM 807 O O . GLY A 1 100 ? -2.908 8.166 -13.689 1.00 59.25 100 GLY A O 1
ATOM 808 N N . ASP A 1 101 ? -2.374 6.914 -15.486 1.00 65.56 101 ASP A N 1
ATOM 809 C CA . ASP A 1 101 ? -3.123 7.705 -16.465 1.00 65.56 101 ASP A CA 1
ATOM 810 C C . ASP A 1 101 ? -4.612 7.360 -16.529 1.00 65.56 101 ASP A C 1
ATOM 812 O O . ASP A 1 101 ? -5.034 6.226 -16.304 1.00 65.56 101 ASP A O 1
ATOM 816 N N . LYS A 1 102 ? -5.442 8.361 -16.851 1.00 59.16 102 LYS A N 1
ATOM 817 C CA . LYS A 1 102 ? -6.911 8.239 -16.916 1.00 59.16 102 LYS A CA 1
ATOM 818 C C . LYS A 1 102 ? -7.367 7.181 -17.930 1.00 59.16 102 LYS A C 1
ATOM 820 O O . LYS A 1 102 ? -8.293 6.424 -17.648 1.00 59.16 102 LYS A O 1
ATOM 825 N N . GLU A 1 103 ? -6.689 7.100 -19.072 1.00 61.56 103 GLU A N 1
ATOM 826 C CA . GLU A 1 103 ? -6.936 6.086 -20.106 1.00 61.56 103 GLU A CA 1
ATOM 827 C C . GLU A 1 103 ? -6.545 4.683 -19.636 1.00 61.56 103 GLU A C 1
ATOM 829 O O . GLU A 1 103 ? -7.217 3.699 -19.939 1.00 61.56 103 GLU A O 1
ATOM 834 N N . GLU A 1 104 ? -5.477 4.587 -18.849 1.00 67.44 104 GLU A N 1
ATOM 835 C CA . GLU A 1 104 ? -4.988 3.322 -18.321 1.00 67.44 104 GLU A CA 1
ATOM 836 C C . GLU A 1 104 ? -5.891 2.820 -17.182 1.00 67.44 104 GLU A C 1
ATOM 838 O O . GLU A 1 104 ? -6.224 1.639 -17.135 1.00 67.44 104 GLU A O 1
ATOM 843 N N . LYS A 1 105 ? -6.419 3.721 -16.342 1.00 66.94 105 LYS A N 1
ATOM 844 C CA . LYS A 1 105 ? -7.438 3.412 -15.322 1.00 66.94 105 LYS A CA 1
ATOM 845 C C . LYS A 1 105 ? -8.711 2.825 -15.931 1.00 66.94 105 LYS A C 1
ATOM 847 O O . LYS A 1 105 ? -9.258 1.871 -15.380 1.00 66.94 105 LYS A O 1
ATOM 852 N N . ALA A 1 106 ? -9.152 3.338 -17.081 1.00 71.50 106 ALA A N 1
ATOM 853 C CA . ALA A 1 106 ? -10.322 2.817 -17.787 1.00 71.50 106 ALA A CA 1
ATOM 854 C C . ALA A 1 106 ? -10.127 1.366 -18.264 1.00 71.50 106 ALA A C 1
ATOM 856 O O . ALA A 1 106 ? -11.052 0.564 -18.154 1.00 71.50 106 ALA A O 1
ATOM 857 N N . LYS A 1 107 ? -8.912 0.988 -18.691 1.00 72.81 107 LYS A N 1
ATOM 858 C CA . LYS A 1 107 ? -8.584 -0.401 -19.082 1.00 72.81 107 LYS A CA 1
ATOM 859 C C . LYS A 1 107 ? -8.739 -1.402 -17.933 1.00 72.81 107 LYS A C 1
ATOM 861 O O . LYS A 1 107 ? -8.990 -2.575 -18.183 1.00 72.81 107 LYS A O 1
ATOM 866 N N . PHE A 1 108 ? -8.616 -0.939 -16.691 1.00 67.50 108 PHE A N 1
ATOM 867 C CA . PHE A 1 108 ? -8.793 -1.752 -15.485 1.00 67.50 108 PHE A CA 1
ATOM 868 C C . PHE A 1 108 ? -10.160 -1.548 -14.806 1.00 67.50 108 PHE A C 1
ATOM 870 O O . PHE A 1 108 ? -10.361 -2.030 -13.695 1.00 67.50 108 PHE A O 1
ATOM 877 N N . GLY A 1 109 ? -11.101 -0.830 -15.436 1.00 67.38 109 GLY A N 1
ATOM 878 C CA . GLY A 1 109 ? -12.413 -0.534 -14.843 1.00 67.38 109 GLY A CA 1
ATOM 879 C C . GLY A 1 109 ? -12.346 0.356 -13.594 1.00 67.38 109 GLY A C 1
ATOM 880 O O . GLY A 1 109 ? -13.248 0.327 -12.759 1.00 67.38 109 GLY A O 1
ATOM 881 N N . LEU A 1 110 ? -11.261 1.126 -13.448 1.00 69.31 110 LEU A N 1
ATOM 882 C CA . LEU A 1 110 ? -11.014 2.062 -12.347 1.00 69.31 110 LEU A CA 1
ATOM 883 C C . LEU A 1 110 ? -11.418 3.504 -12.707 1.00 69.31 110 LEU A C 1
ATOM 885 O O . LEU A 1 110 ? -11.064 4.444 -11.998 1.00 69.31 110 LEU A O 1
ATOM 889 N N . ASP A 1 111 ? -12.133 3.702 -13.818 1.00 68.12 111 ASP A N 1
ATOM 890 C CA . ASP A 1 111 ? -12.623 5.006 -14.281 1.00 68.12 111 ASP A CA 1
ATOM 891 C C . ASP A 1 111 ? -13.729 5.571 -13.379 1.00 68.12 111 ASP A C 1
ATOM 893 O O . ASP A 1 111 ? -13.888 6.788 -13.269 1.00 68.12 111 ASP A O 1
ATOM 897 N N . ARG A 1 112 ? -14.483 4.688 -12.713 1.00 62.00 112 ARG A N 1
ATOM 898 C CA . ARG A 1 112 ? -15.540 5.046 -11.766 1.00 62.00 112 ARG A CA 1
ATOM 899 C C . ARG A 1 112 ? -15.469 4.122 -10.554 1.00 62.00 112 ARG A C 1
ATOM 901 O O . ARG A 1 112 ? -15.888 2.968 -10.670 1.00 62.00 112 ARG A O 1
ATOM 908 N N . PRO A 1 113 ? -14.990 4.583 -9.384 1.00 52.97 113 PRO A N 1
ATOM 909 C CA . PRO A 1 113 ? -15.057 3.774 -8.176 1.00 52.97 113 PRO A CA 1
ATOM 910 C C . PRO A 1 113 ? -16.534 3.504 -7.854 1.00 52.97 113 PRO A C 1
ATOM 912 O O . PRO A 1 113 ? -17.252 4.380 -7.371 1.00 52.97 113 PRO A O 1
ATOM 915 N N . LYS A 1 114 ? -17.013 2.291 -8.166 1.00 50.75 114 LYS A N 1
ATOM 916 C CA . LYS A 1 114 ? -18.357 1.818 -7.810 1.00 50.75 114 LYS A CA 1
ATOM 917 C C . LYS A 1 114 ? -18.384 1.528 -6.314 1.00 50.75 114 LYS A C 1
ATOM 919 O O . LYS A 1 114 ? -18.340 0.378 -5.893 1.00 50.75 114 LYS A O 1
ATOM 924 N N . VAL A 1 115 ? -18.430 2.580 -5.505 1.00 51.19 115 VAL A N 1
ATOM 925 C CA . VAL A 1 115 ? -18.773 2.443 -4.092 1.00 51.19 115 VAL A CA 1
ATOM 926 C C . VAL A 1 115 ? -20.296 2.400 -4.033 1.00 51.19 115 VAL A C 1
ATOM 928 O O . VAL A 1 115 ? -20.946 3.443 -4.139 1.00 51.19 115 VAL A O 1
ATOM 931 N N . ARG A 1 116 ? -20.851 1.184 -4.013 1.00 37.16 116 AR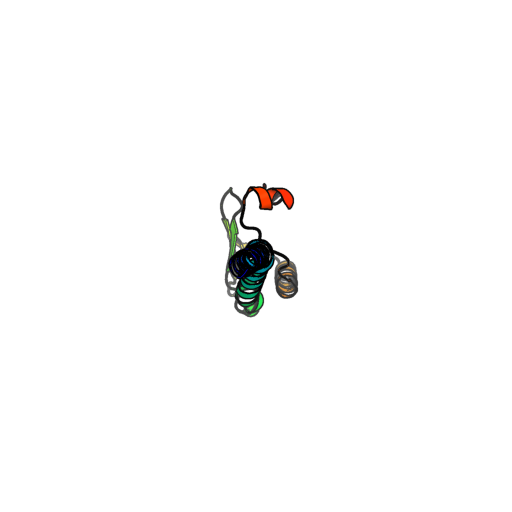G A N 1
ATOM 932 C CA . ARG A 1 116 ? -22.281 0.963 -3.780 1.00 37.16 116 ARG A CA 1
ATOM 933 C C . ARG A 1 116 ? -22.580 1.102 -2.295 1.00 37.16 116 ARG A C 1
ATOM 935 O O . ARG A 1 116 ? -21.746 0.624 -1.496 1.00 37.16 116 ARG A O 1
#

Solvent-accessible surface area (backbone atoms only — not comparable to full-atom values): 7083 Å² total; per-residue (Å²): 119,66,67,61,55,53,52,50,52,52,52,51,50,50,51,52,53,47,48,43,56,72,58,48,49,60,56,50,53,52,51,48,52,49,50,54,46,47,61,61,62,72,65,52,54,73,88,71,61,51,72,45,77,46,79,66,89,86,52,71,45,40,38,36,61,51,98,92,44,45,34,30,67,89,78,41,78,50,61,66,66,60,50,51,51,51,53,58,49,60,72,69,53,76,90,86,77,85,77,86,48,72,73,57,25,45,79,71,64,58,71,57,84,82,80,127

Radius of gyration: 23.83 Å; Cα contacts (8 Å, |Δi|>4): 74; chains: 1; bounding box: 59×23×71 Å

Secondary structure (DSSP, 8-state):
-HHHHHHHHHHHHHHHHHHIIIIIHHHHHHHHHHHHHHHHHSSS-GGG--EEEEE-SS-EEEEEEETTEEEETTTEEPPHHHHHHHHHHHHT--------SHHHHHHTT-SS----

Foldseek 3Di:
DVVVVVVVVVVVVCVVVVCCVPPVVVVVVFVVVQVVVCVVQLPPPLVPDAWDWDDQVVDIWMWGQDPVGIAIPVRDHDDPVVVVVVSVVSNVDGCPGDQDDCVSCVVVVNNHPPPD

pLDDT: mean 74.48, std 10.85, range [37.16, 92.69]

Sequence (116 aa):
MRFKVTALLLLVALLTGGLYFFYIKPSIEEKRRVEEFEKRFFRADIDGILLFKVDRGRGPVEVIKTKEGWVMTGNLKVDPGVMKKFLSTLSKGRLIKVVGDKEEKAKFGLDRPKVR

Nearest PDB structures (foldseek):
  6hg9-assembly1_B-2  TM=3.906E-01  e=6.971E+00  Homo sapiens
  7vp2-assembly1_A  TM=3.588E-01  e=5.753E+00  Arabidopsis thaliana
  7vp4-assembly1_B  TM=3.499E-01  e=8.446E+00  Arabidopsis thaliana